Protein AF-A0A7J3U4G5-F1 (afdb_monomer_lite)

Sequence (54 aa):
MGEVSLTIRVMPDDAGMDMNKLKDDVLSMLPDYAKLVNTEEQPIAFGLKALLIK

pLDDT: mean 87.3, std 5.3, range [53.06, 91.62]

Secondary structure (DSSP, 8-state):
-------EEEPPSSTTS-HHHHHHHHHHT--TT-----EEEEE-STT-EEEEE-

Foldseek 3Di:
DDDDDDKDKAWDPDLPDDVVVVVVVVVVVDDPVDDWPDWDWDDDDPNTTIIITD

Radius of gyration: 12.42 Å; chains: 1; bounding box: 29×15×40 Å

Structure (mmCIF, N/CA/C/O backbone):
data_AF-A0A7J3U4G5-F1
#
_entry.id   AF-A0A7J3U4G5-F1
#
loop_
_atom_site.group_PDB
_atom_site.id
_atom_site.type_symbol
_atom_site.label_atom_id
_atom_site.label_alt_id
_atom_site.label_comp_id
_atom_site.label_asym_id
_atom_site.label_entity_id
_atom_site.label_seq_id
_atom_site.pdbx_PDB_ins_code
_atom_site.Cartn_x
_atom_site.Cartn_y
_atom_site.Cartn_z
_atom_site.occupancy
_atom_site.B_iso_or_equiv
_atom_site.auth_seq_id
_atom_site.auth_comp_id
_atom_site.auth_asym_id
_atom_site.auth_atom_id
_atom_site.pdbx_PDB_model_num
ATOM 1 N N . MET A 1 1 ? -8.809 2.761 24.769 1.00 53.06 1 MET A N 1
ATOM 2 C CA . MET A 1 1 ? -8.409 1.777 23.739 1.00 53.06 1 MET A CA 1
ATOM 3 C C . MET A 1 1 ? -7.539 2.528 22.753 1.00 53.06 1 MET A C 1
ATOM 5 O O . MET A 1 1 ? -7.945 3.610 22.354 1.00 53.06 1 MET A O 1
ATOM 9 N N . GLY A 1 2 ? -6.317 2.060 22.501 1.00 83.69 2 GLY A N 1
ATOM 10 C CA . GLY A 1 2 ? -5.387 2.745 21.599 1.00 83.69 2 GLY A CA 1
ATOM 11 C C . GLY A 1 2 ? -5.653 2.358 20.149 1.00 83.69 2 GLY A C 1
ATOM 12 O O . GLY A 1 2 ? -5.978 1.204 19.879 1.00 83.69 2 GLY A O 1
ATOM 13 N N . GLU A 1 3 ? -5.524 3.314 19.238 1.00 82.88 3 GLU A N 1
ATOM 14 C CA . GLU A 1 3 ? -5.504 3.047 17.802 1.00 82.88 3 GLU A CA 1
ATOM 15 C C . GLU A 1 3 ? -4.082 2.628 17.398 1.00 82.88 3 GLU A C 1
ATOM 17 O O . GLU A 1 3 ? -3.099 3.208 17.866 1.00 82.88 3 GLU A O 1
ATOM 22 N N . VAL A 1 4 ? -3.965 1.592 16.565 1.00 88.94 4 VAL A N 1
ATOM 23 C CA . VAL A 1 4 ? -2.684 1.104 16.036 1.00 88.94 4 VAL A CA 1
ATOM 24 C C . VAL A 1 4 ? -2.608 1.506 14.572 1.00 88.94 4 VAL A C 1
ATOM 26 O O . VAL A 1 4 ? -3.485 1.147 13.790 1.00 88.94 4 VAL A O 1
ATOM 29 N N . SER A 1 5 ? -1.562 2.241 14.204 1.00 89.62 5 SER A N 1
ATOM 30 C CA . SER A 1 5 ? -1.274 2.565 12.808 1.00 89.62 5 SER A CA 1
ATOM 31 C C . SER A 1 5 ? -0.283 1.550 12.243 1.00 89.62 5 SER A C 1
ATOM 33 O O . SER A 1 5 ? 0.703 1.200 12.896 1.00 89.62 5 SER A O 1
ATOM 35 N N . LEU A 1 6 ? -0.564 1.061 11.038 1.00 88.62 6 LEU A N 1
ATOM 36 C CA . LEU A 1 6 ? 0.264 0.114 10.302 1.00 88.62 6 LEU A CA 1
ATOM 37 C C . LEU A 1 6 ? 0.628 0.753 8.970 1.00 88.62 6 LEU A C 1
ATOM 39 O O . LEU A 1 6 ? -0.217 1.341 8.309 1.00 88.62 6 LEU A O 1
ATOM 43 N N . THR A 1 7 ? 1.886 0.625 8.563 1.00 90.31 7 THR A N 1
ATOM 44 C CA . THR A 1 7 ? 2.310 1.000 7.214 1.00 90.31 7 THR A CA 1
ATOM 45 C C . THR A 1 7 ? 2.731 -0.255 6.476 1.00 90.31 7 THR A C 1
ATOM 47 O O . THR A 1 7 ? 3.682 -0.926 6.878 1.00 90.31 7 THR A O 1
ATOM 50 N N . ILE A 1 8 ? 2.024 -0.572 5.397 1.00 89.75 8 ILE A N 1
ATOM 51 C CA . ILE A 1 8 ? 2.298 -1.723 4.542 1.00 89.75 8 ILE A CA 1
ATOM 52 C C . ILE A 1 8 ? 3.006 -1.217 3.292 1.00 89.75 8 ILE A C 1
ATOM 54 O O . ILE A 1 8 ? 2.519 -0.315 2.615 1.00 89.75 8 ILE A O 1
ATOM 58 N N . ARG A 1 9 ? 4.165 -1.800 2.985 1.00 91.06 9 ARG A N 1
ATOM 59 C CA . ARG A 1 9 ? 4.909 -1.524 1.756 1.00 91.06 9 ARG A CA 1
ATOM 60 C C . ARG A 1 9 ? 4.719 -2.687 0.794 1.00 91.06 9 ARG A C 1
ATOM 62 O O . ARG A 1 9 ? 5.271 -3.761 1.017 1.00 91.06 9 ARG A O 1
ATOM 69 N N . VAL A 1 10 ? 3.969 -2.451 -0.272 1.00 89.50 10 VAL A N 1
ATOM 70 C CA . VAL A 1 10 ? 3.744 -3.416 -1.346 1.00 89.50 10 VAL A CA 1
ATOM 71 C C . VAL A 1 10 ? 4.763 -3.160 -2.449 1.00 89.50 10 VAL A C 1
A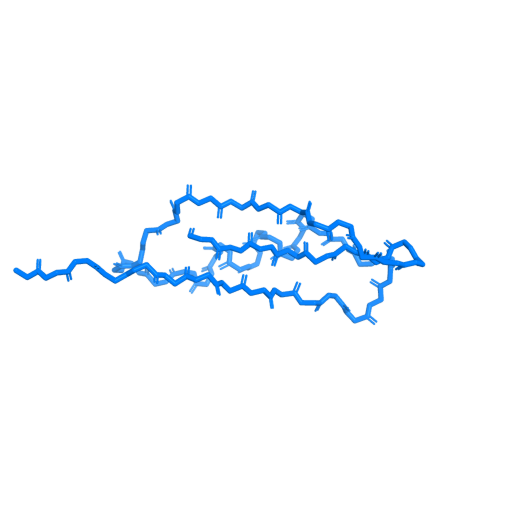TOM 73 O O . VAL A 1 10 ? 4.910 -2.040 -2.944 1.00 89.50 10 VAL A O 1
ATOM 76 N N . MET A 1 11 ? 5.511 -4.202 -2.790 1.00 89.69 11 MET A N 1
ATOM 77 C CA . MET A 1 11 ? 6.518 -4.174 -3.844 1.00 89.69 11 MET A CA 1
ATOM 78 C C . MET A 1 11 ? 5.911 -4.792 -5.105 1.00 89.69 11 MET A C 1
ATOM 80 O O . MET A 1 11 ? 5.337 -5.874 -4.996 1.00 89.69 11 MET A O 1
ATOM 84 N N . PRO A 1 12 ? 6.014 -4.145 -6.275 1.00 85.12 12 PRO A N 1
ATOM 85 C CA . PRO A 1 12 ? 5.586 -4.758 -7.521 1.00 85.12 12 PRO A CA 1
ATOM 86 C C . PRO A 1 12 ? 6.586 -5.831 -7.950 1.00 85.12 12 PRO A C 1
ATOM 88 O O . PRO A 1 12 ? 7.790 -5.694 -7.715 1.00 85.12 12 PRO A O 1
ATOM 91 N N . ASP A 1 13 ? 6.091 -6.857 -8.634 1.00 85.44 13 ASP A N 1
ATOM 92 C CA . ASP A 1 13 ? 6.946 -7.902 -9.205 1.00 85.44 13 ASP A CA 1
ATOM 93 C C . ASP A 1 13 ? 7.760 -7.393 -10.408 1.00 85.44 13 ASP A C 1
ATOM 95 O O . ASP A 1 13 ? 8.865 -7.873 -10.653 1.00 85.44 13 ASP A O 1
ATOM 99 N N . ASP A 1 14 ? 7.240 -6.400 -11.144 1.00 86.31 14 ASP A N 1
ATOM 100 C CA . ASP A 1 14 ? 7.880 -5.816 -12.329 1.00 86.31 14 ASP A CA 1
ATOM 101 C C . ASP A 1 14 ? 7.552 -4.314 -12.493 1.00 86.31 14 ASP A C 1
ATOM 103 O O . ASP A 1 14 ? 6.533 -3.822 -12.0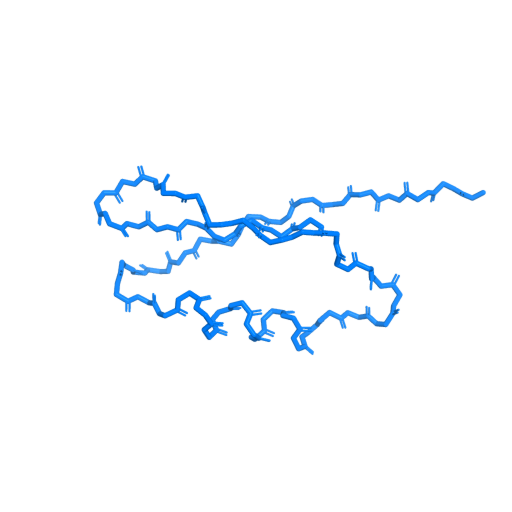01 1.00 86.31 14 ASP A O 1
ATOM 107 N N . ALA A 1 15 ? 8.409 -3.571 -13.205 1.00 82.94 15 ALA A N 1
ATOM 108 C CA . ALA A 1 15 ? 8.257 -2.134 -13.455 1.00 82.94 15 ALA A CA 1
ATOM 109 C C . ALA A 1 15 ? 7.076 -1.779 -14.378 1.00 82.94 15 ALA A C 1
ATOM 111 O O . ALA A 1 15 ? 6.627 -0.634 -14.375 1.00 82.94 15 ALA A O 1
ATOM 112 N N . GLY A 1 16 ? 6.564 -2.737 -15.156 1.00 81.94 16 GLY A N 1
ATOM 113 C CA . GLY A 1 16 ? 5.396 -2.561 -16.023 1.00 81.94 16 GLY A CA 1
ATOM 114 C C . GLY A 1 16 ? 4.043 -2.763 -15.334 1.00 81.94 16 GLY A C 1
ATOM 115 O O . GLY A 1 16 ? 3.010 -2.645 -15.992 1.00 81.94 16 GLY A O 1
ATOM 116 N N . MET A 1 17 ? 4.021 -3.096 -14.039 1.00 85.00 17 MET A N 1
ATOM 117 C CA . MET A 1 17 ? 2.781 -3.362 -13.310 1.00 85.00 17 MET A CA 1
ATOM 118 C C . MET A 1 17 ? 1.957 -2.079 -13.100 1.00 85.00 17 MET A C 1
ATOM 120 O O . MET A 1 17 ? 2.487 -1.016 -12.774 1.00 85.00 17 MET A O 1
ATOM 124 N N . ASP A 1 18 ? 0.636 -2.183 -13.264 1.00 87.06 18 ASP A N 1
ATOM 125 C CA . ASP A 1 18 ? -0.293 -1.062 -13.096 1.00 87.06 18 ASP A CA 1
ATOM 126 C C . ASP A 1 18 ? -0.551 -0.784 -11.607 1.00 87.06 18 ASP A C 1
ATOM 128 O O . ASP A 1 18 ? -1.282 -1.517 -10.935 1.00 87.06 18 ASP A O 1
ATOM 132 N N . MET A 1 19 ? 0.059 0.285 -11.085 1.00 84.38 19 MET A N 1
ATOM 133 C CA . MET A 1 19 ? -0.068 0.657 -9.670 1.00 84.38 19 MET A CA 1
ATOM 134 C C . MET A 1 19 ? -1.468 1.129 -9.290 1.00 84.38 19 MET A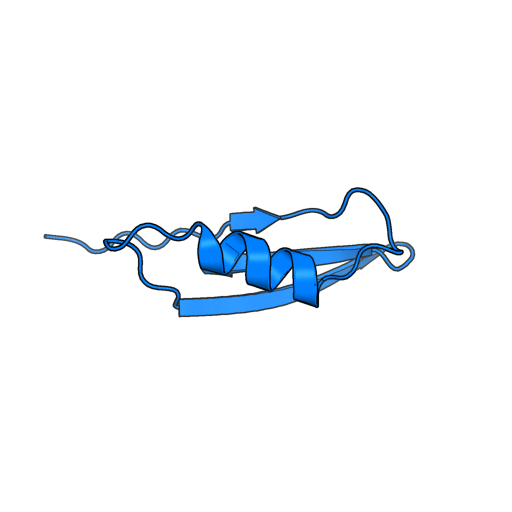 C 1
ATOM 136 O O . MET A 1 19 ? -1.842 0.992 -8.126 1.00 84.38 19 MET A O 1
ATOM 140 N N . ASN A 1 20 ? -2.266 1.621 -10.243 1.00 87.81 20 ASN A N 1
ATOM 141 C CA . ASN A 1 20 ? -3.648 1.995 -9.950 1.00 87.81 20 ASN A CA 1
ATOM 142 C C . ASN A 1 20 ? -4.488 0.748 -9.680 1.00 87.81 20 ASN A C 1
ATOM 144 O O . ASN A 1 20 ? -5.202 0.702 -8.684 1.00 87.81 20 ASN A O 1
ATOM 148 N N . LYS A 1 21 ? -4.328 -0.296 -10.502 1.00 89.50 21 LYS A N 1
ATOM 149 C CA . LYS A 1 21 ? -4.996 -1.583 -10.262 1.00 89.50 21 LYS A CA 1
ATOM 150 C C . LYS A 1 21 ? -4.550 -2.221 -8.956 1.00 89.50 21 LYS A C 1
ATOM 152 O O . LYS A 1 21 ? -5.394 -2.634 -8.174 1.00 89.50 21 LYS A O 1
ATOM 157 N N . LEU A 1 22 ? -3.241 -2.237 -8.691 1.00 87.62 22 LEU A N 1
ATOM 158 C CA . LEU A 1 22 ? -2.708 -2.773 -7.437 1.00 87.62 22 LEU A CA 1
ATOM 159 C C . LEU A 1 22 ? -3.307 -2.047 -6.223 1.00 87.62 22 LEU A C 1
ATOM 161 O O . LEU A 1 22 ? -3.663 -2.674 -5.229 1.00 87.62 22 LEU A O 1
ATOM 165 N N . LYS A 1 23 ? -3.441 -0.721 -6.308 1.00 87.31 23 LYS A N 1
ATOM 166 C CA . LYS A 1 23 ? -4.085 0.080 -5.271 1.00 87.31 23 LYS A CA 1
ATOM 167 C C . LYS A 1 23 ? -5.552 -0.305 -5.097 1.00 87.31 23 LYS A C 1
ATOM 169 O O . LYS A 1 23 ? -5.956 -0.560 -3.967 1.00 87.31 23 LYS A O 1
ATOM 174 N N . ASP A 1 24 ? -6.325 -0.361 -6.176 1.00 91.12 24 ASP A N 1
ATOM 175 C CA . ASP A 1 24 ? -7.753 -0.691 -6.121 1.00 91.12 24 ASP A CA 1
ATOM 176 C C . ASP A 1 24 ? -7.991 -2.097 -5.552 1.00 91.12 24 ASP A C 1
ATOM 178 O O . ASP A 1 24 ? -8.851 -2.276 -4.688 1.00 91.12 24 ASP A O 1
ATOM 182 N N . ASP A 1 25 ? -7.169 -3.070 -5.951 1.00 90.06 25 ASP A N 1
ATOM 183 C CA . ASP A 1 25 ? -7.220 -4.436 -5.434 1.00 90.06 25 ASP A CA 1
ATOM 184 C C . ASP A 1 25 ? -6.971 -4.456 -3.921 1.00 90.06 25 ASP A C 1
ATOM 186 O O . ASP A 1 25 ? -7.752 -5.050 -3.175 1.00 90.06 25 ASP A O 1
ATOM 190 N N . VAL A 1 26 ? -5.945 -3.750 -3.432 1.00 87.31 26 VAL A N 1
ATOM 191 C CA . VAL A 1 26 ? -5.667 -3.705 -1.988 1.00 87.31 26 VAL A CA 1
ATOM 192 C C . VAL A 1 26 ? -6.768 -2.968 -1.223 1.00 87.31 26 VAL A C 1
ATOM 194 O O . VAL A 1 26 ? -7.159 -3.409 -0.142 1.00 87.31 26 VAL A O 1
ATOM 197 N N . LEU A 1 27 ? -7.309 -1.880 -1.777 1.00 85.81 27 LEU A N 1
ATOM 198 C CA . LEU A 1 27 ? -8.423 -1.153 -1.165 1.00 85.81 27 LEU A CA 1
ATOM 199 C C . LEU A 1 27 ? -9.689 -2.007 -1.077 1.00 85.81 27 LEU A C 1
ATOM 201 O O . LEU A 1 27 ? -10.406 -1.921 -0.083 1.00 85.81 27 LEU A O 1
ATOM 205 N N . SER A 1 28 ? -9.940 -2.862 -2.070 1.00 90.31 28 SER A N 1
ATOM 206 C CA . SER A 1 28 ? -11.076 -3.790 -2.062 1.00 90.31 28 SER A CA 1
ATOM 207 C C . SER A 1 28 ? -10.962 -4.888 -0.996 1.00 90.31 28 SER A C 1
ATOM 209 O O . SER A 1 28 ? -11.973 -5.444 -0.573 1.00 90.31 28 SER A O 1
ATOM 211 N N . MET A 1 29 ? -9.740 -5.186 -0.542 1.00 89.12 29 MET A N 1
ATOM 212 C CA . MET A 1 29 ? -9.455 -6.198 0.480 1.00 89.12 29 MET A CA 1
ATOM 213 C C . MET A 1 29 ? -9.379 -5.625 1.901 1.00 89.12 29 MET A C 1
ATOM 215 O O . MET A 1 29 ? -9.192 -6.391 2.851 1.00 89.12 29 MET A O 1
ATOM 219 N N . LEU A 1 30 ? -9.489 -4.301 2.075 1.00 88.00 30 LEU A N 1
ATOM 220 C CA . LEU A 1 30 ? -9.442 -3.688 3.400 1.00 88.00 30 LEU A CA 1
ATOM 221 C C . LEU A 1 30 ? -10.620 -4.182 4.255 1.00 88.00 30 LEU A C 1
ATOM 223 O O . LEU A 1 30 ? -11.771 -4.067 3.837 1.00 88.00 30 LEU A O 1
ATOM 227 N N . PRO A 1 31 ? -10.359 -4.708 5.461 1.00 87.44 31 PRO A N 1
ATOM 228 C CA . PRO A 1 31 ? -11.424 -5.140 6.350 1.00 87.44 31 PRO A CA 1
ATOM 229 C C . PRO A 1 31 ? -12.159 -3.935 6.951 1.00 87.44 31 PRO A C 1
ATOM 231 O O . PRO A 1 31 ? -11.550 -2.901 7.214 1.00 87.44 31 PRO A O 1
ATOM 234 N N . ASP A 1 32 ? -13.444 -4.101 7.274 1.00 87.75 32 ASP A N 1
ATOM 235 C CA . ASP A 1 32 ? -14.334 -3.017 7.734 1.00 87.75 32 ASP A CA 1
ATOM 236 C C . ASP A 1 32 ? -13.853 -2.275 8.996 1.00 87.75 32 ASP A C 1
ATOM 238 O O . ASP A 1 32 ? -14.240 -1.136 9.255 1.00 87.75 32 ASP A O 1
ATOM 242 N N . TYR A 1 33 ? -13.021 -2.924 9.815 1.00 86.31 33 TYR A N 1
ATOM 243 C CA . TYR A 1 33 ? -12.462 -2.332 11.032 1.00 86.31 33 TYR A CA 1
ATOM 244 C C . TYR A 1 33 ? -11.208 -1.480 10.778 1.00 86.31 33 TYR A C 1
ATOM 246 O O . TYR A 1 33 ? -10.765 -0.770 11.683 1.00 86.31 33 TYR A O 1
ATOM 254 N N . ALA A 1 34 ? -10.605 -1.571 9.590 1.00 86.25 34 ALA A N 1
ATOM 255 C CA . ALA A 1 34 ? -9.423 -0.810 9.215 1.00 86.25 34 ALA A CA 1
ATOM 256 C C . ALA A 1 34 ? -9.827 0.489 8.509 1.00 86.25 34 ALA A C 1
ATOM 258 O O . ALA A 1 34 ? -10.756 0.529 7.706 1.00 86.25 34 ALA A O 1
ATOM 259 N N . LYS A 1 35 ? -9.099 1.569 8.798 1.00 86.44 35 LYS A N 1
ATOM 260 C CA . LYS A 1 35 ? -9.256 2.851 8.109 1.00 86.44 35 LYS A CA 1
ATOM 261 C C . LYS A 1 35 ? -8.021 3.109 7.270 1.00 86.44 35 LYS A C 1
ATOM 263 O O . LYS A 1 35 ? -6.918 3.100 7.805 1.00 86.44 35 LYS A O 1
ATOM 268 N N . LEU A 1 36 ? -8.229 3.382 5.987 1.00 87.94 36 LEU A N 1
ATOM 269 C CA . LEU A 1 36 ? -7.177 3.915 5.137 1.00 87.94 36 LEU A CA 1
ATOM 270 C C . LEU A 1 36 ? -6.901 5.366 5.543 1.00 87.94 36 LEU A C 1
ATOM 272 O O . LEU A 1 36 ? -7.796 6.210 5.489 1.00 87.94 36 LEU A O 1
ATOM 276 N N . VAL A 1 37 ? -5.662 5.650 5.923 1.00 88.81 37 VAL A N 1
ATOM 277 C CA . VAL A 1 37 ? -5.170 6.995 6.217 1.00 88.81 37 VAL A CA 1
ATOM 278 C C . VAL A 1 37 ? -4.545 7.606 4.970 1.00 88.81 37 VAL A C 1
ATOM 280 O O . VAL A 1 37 ? -4.844 8.754 4.642 1.00 88.81 37 VAL A O 1
ATOM 283 N N . ASN A 1 38 ? -3.676 6.866 4.272 1.00 88.38 38 ASN A N 1
ATOM 284 C CA . ASN A 1 38 ? -3.028 7.370 3.063 1.00 88.38 38 ASN A CA 1
ATOM 285 C C . ASN A 1 38 ? -2.548 6.262 2.118 1.00 88.38 38 ASN A C 1
ATOM 287 O O . ASN A 1 38 ? -2.301 5.123 2.514 1.00 88.38 38 ASN A O 1
ATOM 291 N N . THR A 1 39 ? -2.333 6.630 0.858 1.00 89.94 39 THR A N 1
ATOM 292 C CA . THR A 1 39 ? -1.622 5.803 -0.117 1.00 89.94 39 THR A CA 1
ATOM 293 C C . THR A 1 39 ? -0.565 6.638 -0.826 1.00 89.94 39 THR A C 1
ATOM 295 O O . THR A 1 39 ? -0.877 7.686 -1.385 1.00 89.94 39 THR A O 1
ATOM 298 N N . GLU A 1 40 ? 0.680 6.172 -0.825 1.00 91.31 40 GLU A N 1
ATOM 299 C CA . GLU A 1 40 ? 1.827 6.860 -1.421 1.00 91.31 40 GLU A CA 1
ATOM 300 C C . GLU A 1 40 ? 2.555 5.932 -2.398 1.00 91.31 40 GLU A C 1
ATOM 302 O O . GLU A 1 40 ? 2.877 4.796 -2.061 1.00 91.31 40 GLU A O 1
ATOM 307 N N . GLU A 1 41 ? 2.863 6.419 -3.599 1.00 90.56 41 GLU A N 1
ATOM 308 C CA . GLU A 1 41 ? 3.781 5.736 -4.513 1.00 90.56 41 GLU A CA 1
ATOM 309 C C . GLU A 1 41 ? 5.203 6.243 -4.277 1.00 90.56 41 GLU A C 1
ATOM 311 O O . GLU A 1 41 ? 5.497 7.422 -4.482 1.00 90.56 41 GLU A O 1
ATOM 316 N N . GLN A 1 42 ? 6.104 5.349 -3.877 1.00 90.38 42 GLN A N 1
ATOM 317 C CA . GLN A 1 42 ? 7.508 5.678 -3.673 1.00 90.38 42 GLN A CA 1
ATOM 318 C C . GLN A 1 42 ? 8.366 5.065 -4.786 1.00 90.38 42 GLN A C 1
ATOM 320 O O . GLN A 1 42 ? 8.475 3.836 -4.863 1.00 90.38 42 GLN A O 1
ATOM 325 N N . PRO A 1 43 ? 9.023 5.881 -5.630 1.00 90.38 43 PRO A N 1
ATOM 326 C CA . PRO A 1 43 ? 9.972 5.369 -6.608 1.00 90.38 43 PRO A CA 1
ATOM 327 C C . PRO A 1 43 ? 11.163 4.718 -5.899 1.00 90.38 43 PRO A C 1
ATOM 329 O O . PRO A 1 43 ? 11.641 5.212 -4.876 1.00 90.38 43 PRO A O 1
ATOM 332 N N . ILE A 1 44 ? 11.637 3.597 -6.442 1.00 86.94 44 ILE A N 1
ATOM 333 C CA . ILE A 1 44 ? 12.792 2.868 -5.908 1.00 86.94 44 ILE A CA 1
ATOM 334 C C . ILE A 1 44 ? 13.974 2.991 -6.867 1.00 86.94 44 ILE A C 1
ATOM 336 O O . ILE A 1 44 ? 14.851 3.821 -6.655 1.00 86.94 44 ILE A O 1
ATOM 340 N N . ALA A 1 45 ? 14.012 2.162 -7.910 1.00 86.81 45 ALA A N 1
ATOM 341 C CA . ALA A 1 45 ? 15.087 2.107 -8.896 1.00 86.81 45 ALA A CA 1
ATOM 342 C C . ALA A 1 45 ? 14.594 1.370 -10.147 1.00 86.81 45 ALA A C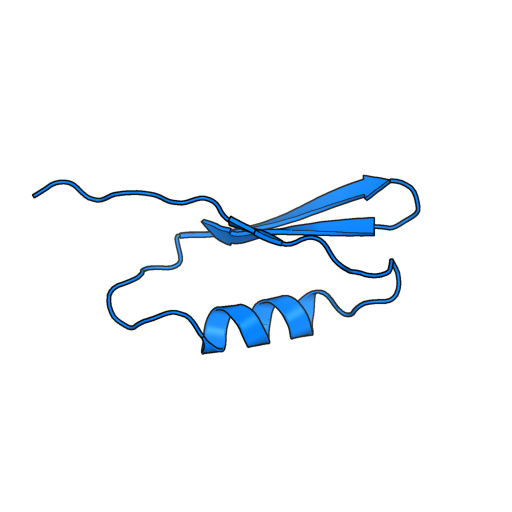 1
ATOM 344 O O . ALA A 1 45 ? 13.642 0.599 -10.068 1.00 86.81 45 ALA A O 1
ATOM 345 N N . PHE A 1 46 ? 15.239 1.592 -11.297 1.00 84.56 46 PHE A N 1
ATOM 346 C CA . PHE A 1 46 ? 14.920 0.893 -12.554 1.00 84.56 46 PHE A CA 1
ATOM 347 C C . PHE A 1 46 ? 13.431 0.963 -12.957 1.00 84.56 46 PHE A C 1
ATOM 349 O O . PHE A 1 46 ? 12.880 0.015 -13.500 1.00 84.56 46 PHE A O 1
ATOM 356 N N . GLY A 1 47 ? 12.761 2.085 -12.666 1.00 83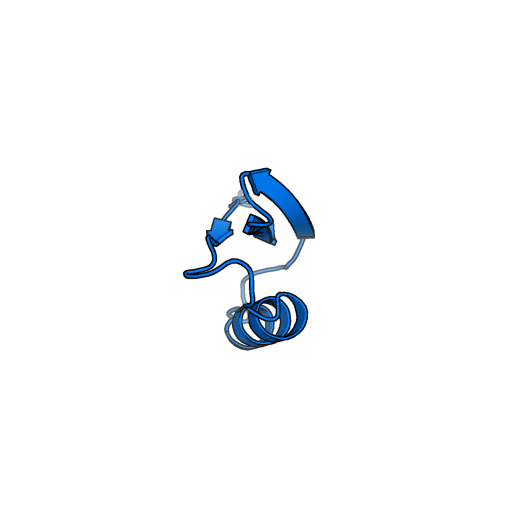.75 47 GLY A N 1
ATOM 357 C CA . GLY A 1 47 ? 11.336 2.278 -12.966 1.00 83.75 47 GLY A CA 1
ATOM 358 C C . GLY A 1 47 ? 10.368 1.605 -11.985 1.00 83.75 47 GLY A C 1
ATOM 359 O O . GLY A 1 47 ? 9.169 1.850 -12.076 1.00 83.75 47 GLY A O 1
ATOM 360 N N . LEU A 1 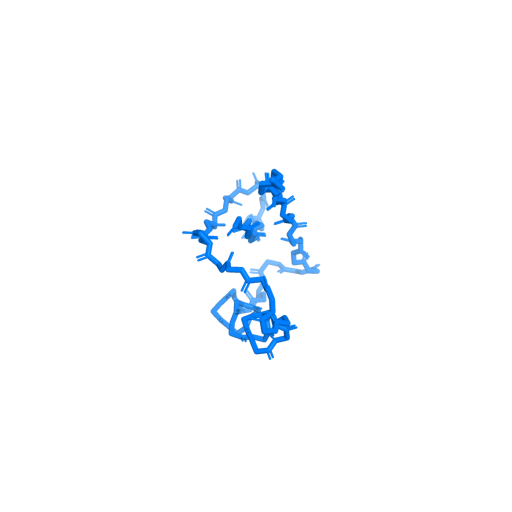48 ? 10.863 0.828 -11.015 1.00 88.19 48 LEU A N 1
ATOM 361 C CA . LEU A 1 48 ? 10.035 0.227 -9.970 1.00 88.19 48 LEU A CA 1
ATOM 362 C C . LEU A 1 48 ? 9.519 1.293 -9.002 1.00 88.19 48 LEU A C 1
ATOM 364 O O . LEU A 1 48 ? 10.269 2.160 -8.535 1.00 88.19 48 LEU A O 1
ATOM 368 N N . LYS A 1 49 ? 8.243 1.173 -8.646 1.00 89.88 49 LYS A N 1
ATOM 369 C CA . LYS A 1 49 ? 7.567 2.008 -7.654 1.00 89.88 49 LYS A CA 1
ATOM 370 C C . LYS A 1 49 ? 6.930 1.110 -6.608 1.00 89.88 49 LYS A C 1
ATOM 372 O O . LYS A 1 49 ? 6.198 0.202 -6.967 1.00 89.88 49 LYS A O 1
ATOM 377 N N . ALA A 1 50 ? 7.195 1.349 -5.332 1.00 90.75 50 ALA A N 1
ATOM 378 C CA . ALA A 1 50 ? 6.462 0.683 -4.263 1.00 90.75 50 ALA A CA 1
ATOM 379 C C . ALA A 1 50 ? 5.195 1.457 -3.918 1.00 90.75 50 ALA A C 1
ATOM 381 O O . ALA A 1 50 ? 5.198 2.688 -3.925 1.00 90.75 50 ALA A O 1
ATOM 382 N N . LEU A 1 51 ? 4.154 0.727 -3.540 1.00 91.12 51 LEU A N 1
ATOM 383 C CA . LEU A 1 51 ? 2.929 1.289 -2.999 1.00 91.12 51 LEU A CA 1
ATOM 384 C C . LEU A 1 51 ? 2.983 1.198 -1.472 1.00 91.12 51 LEU A C 1
ATOM 386 O O . LEU A 1 51 ? 3.035 0.106 -0.907 1.00 91.12 51 LEU A O 1
ATOM 390 N N . LEU A 1 52 ? 3.009 2.340 -0.794 1.00 91.62 52 LEU A N 1
ATOM 391 C CA . LEU A 1 52 ? 2.873 2.422 0.654 1.00 91.62 52 LEU A CA 1
ATOM 392 C C . LEU A 1 52 ? 1.424 2.715 1.013 1.00 91.62 52 LEU A C 1
ATOM 394 O O . LEU A 1 52 ? 0.822 3.648 0.488 1.00 91.62 52 LEU A O 1
ATOM 398 N N . ILE A 1 53 ? 0.890 1.943 1.948 1.00 90.81 53 ILE A N 1
ATOM 399 C CA . ILE A 1 53 ? -0.483 2.051 2.436 1.00 90.81 53 ILE A CA 1
ATOM 400 C C . ILE A 1 53 ? -0.415 2.266 3.943 1.00 90.81 53 ILE A C 1
ATOM 402 O O . ILE A 1 53 ? 0.284 1.523 4.634 1.00 90.81 53 ILE A O 1
ATOM 406 N N . LYS A 1 54 ? -1.087 3.309 4.428 1.00 88.44 54 LYS A N 1
ATOM 407 C CA . LYS A 1 54 ? -1.113 3.742 5.830 1.00 88.44 54 LYS A CA 1
ATOM 408 C C . LYS A 1 54 ? -2.544 3.836 6.327 1.00 88.44 54 LYS A C 1
ATOM 410 O O . LYS A 1 54 ? -3.412 4.188 5.494 1.00 88.44 54 LYS A O 1
#